Protein AF-A0A6S7KGE8-F1 (afdb_monomer)

Solvent-accessible surface area (backbone atoms only — not comparable to full-atom values): 6033 Å² total; per-residue (Å²): 138,82,82,77,79,75,78,77,77,74,70,73,83,69,85,49,73,65,56,47,50,50,50,53,51,55,41,51,50,69,73,65,58,76,65,84,84,52,80,73,77,81,68,83,82,46,76,90,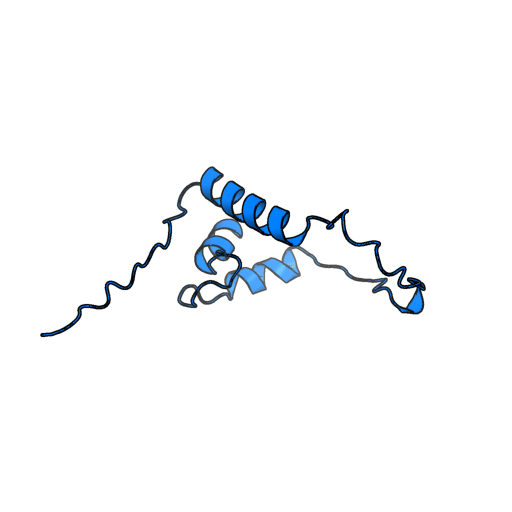78,52,87,87,84,84,84,84,51,68,83,66,46,50,62,55,44,70,65,49,62,55,87,51,81,55,58,97,67,71,64,35,41,49,59,54,34,68,74,68,114

Sequence (89 aa):
MTLKSSDNDNTIAVDDPNSIADLFNTFFASVLHQDQTHPANETTITDENCLTDIELTVDDILPLLHSLNEHKATGLDGISNKILKETAE

Radius of gyration: 18.89 Å; Cα contacts (8 Å, |Δi|>4): 36; chains: 1; bounding box: 30×42×52 Å

pLDDT: mean 76.97, std 18.5, range [32.53, 94.5]

Mean predicted aligned error: 11.83 Å

Foldseek 3Di:
DDDDPPPPPPLVPQDDPVSLVVLVCVLCCVVVPDPPPDDPPCPPDDVVNDDPDDDDDLVNVLVVLCPDDQPDDDDVSSDTSVSSNVVSD

Secondary structure (DSSP, 8-state):
---------------SHHHHHHHHHHHHHHHH---TTSPP------GGGS-------HHHHHHHHHT--TTSPP-TT---HHHHHHTT-

Structure (mmCIF, N/CA/C/O backbone):
data_AF-A0A6S7KGE8-F1
#
_entry.id   AF-A0A6S7KGE8-F1
#
loop_
_atom_site.group_PDB
_atom_site.id
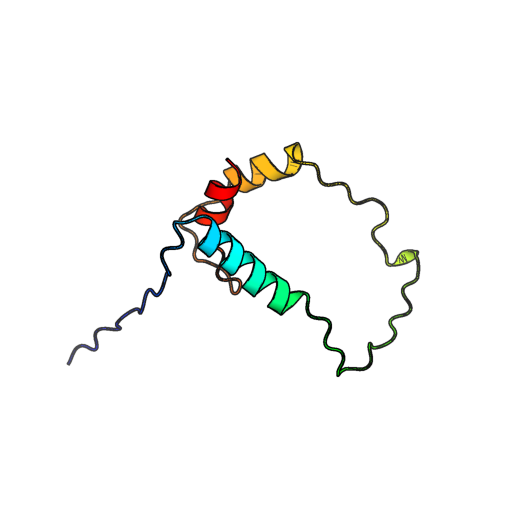_atom_site.type_symbol
_atom_site.label_atom_id
_atom_site.label_alt_id
_atom_site.label_comp_id
_atom_site.label_asym_id
_atom_site.label_entity_id
_atom_site.label_seq_id
_atom_site.pdbx_PDB_ins_code
_atom_site.Cartn_x
_atom_site.Cartn_y
_atom_site.Cartn_z
_atom_site.occupancy
_atom_site.B_iso_or_equiv
_atom_site.auth_seq_id
_atom_site.auth_comp_id
_atom_site.auth_asym_id
_atom_site.auth_atom_id
_atom_site.pdbx_PDB_model_num
ATOM 1 N N . MET A 1 1 ? 15.874 34.889 -22.745 1.00 36.06 1 MET A N 1
ATOM 2 C CA . MET A 1 1 ? 16.692 33.872 -22.055 1.00 36.06 1 MET A CA 1
ATOM 3 C C . MET A 1 1 ? 15.711 33.021 -21.268 1.00 36.06 1 MET A C 1
ATOM 5 O O . MET A 1 1 ? 15.274 33.432 -20.205 1.00 36.06 1 MET A O 1
ATOM 9 N N . THR A 1 2 ? 15.208 31.952 -21.881 1.00 32.53 2 THR A N 1
ATOM 10 C CA . THR A 1 2 ? 14.131 31.140 -21.302 1.00 32.53 2 THR A CA 1
ATOM 11 C C . THR A 1 2 ? 14.777 30.005 -20.527 1.00 32.53 2 THR A C 1
ATOM 13 O O . THR A 1 2 ? 15.409 29.137 -21.125 1.00 32.53 2 THR A O 1
ATOM 16 N N . LEU A 1 3 ? 14.672 30.053 -19.200 1.00 38.59 3 LEU A N 1
ATOM 17 C CA . LEU A 1 3 ? 15.063 28.956 -18.324 1.00 38.59 3 LEU A CA 1
ATOM 18 C C . LEU A 1 3 ? 14.088 27.804 -18.582 1.00 38.59 3 LEU A C 1
ATOM 20 O O . LEU A 1 3 ? 12.913 27.894 -18.235 1.00 38.59 3 LEU A O 1
ATOM 24 N N . LYS A 1 4 ? 14.560 26.743 -19.243 1.00 35.31 4 LYS A N 1
ATOM 25 C CA . LYS A 1 4 ? 13.874 25.454 -19.193 1.00 35.31 4 LYS A CA 1
ATOM 26 C C . LYS A 1 4 ? 14.052 24.937 -17.768 1.00 35.31 4 LYS A C 1
ATOM 28 O O . LYS A 1 4 ? 15.166 24.575 -17.398 1.00 35.31 4 LYS A O 1
ATOM 33 N N . SER A 1 5 ? 12.979 24.961 -16.979 1.00 37.97 5 SER A N 1
ATOM 34 C CA . SER A 1 5 ? 12.890 24.126 -15.784 1.00 37.97 5 SER A CA 1
ATOM 35 C C . SER A 1 5 ? 12.973 22.693 -16.289 1.00 37.97 5 SER A C 1
ATOM 37 O O . SER A 1 5 ? 12.092 22.229 -17.011 1.00 37.97 5 SER A O 1
ATOM 39 N N . SER A 1 6 ? 14.118 22.059 -16.060 1.00 37.91 6 SER A N 1
ATOM 40 C CA . SER A 1 6 ? 14.247 20.622 -16.223 1.00 37.91 6 SER A CA 1
ATOM 41 C C . SER A 1 6 ? 13.534 20.050 -15.012 1.00 37.91 6 SER A C 1
ATOM 43 O O . SER A 1 6 ? 14.138 19.924 -13.948 1.00 37.91 6 SER A O 1
ATOM 45 N N . ASP A 1 7 ? 12.228 19.830 -15.150 1.00 37.56 7 ASP A N 1
ATOM 46 C CA . ASP A 1 7 ? 11.465 19.050 -14.190 1.00 37.56 7 ASP A CA 1
ATOM 47 C C . ASP A 1 7 ? 12.097 17.662 -14.218 1.00 37.56 7 ASP A C 1
ATOM 49 O O . ASP A 1 7 ? 11.940 16.886 -15.161 1.00 37.56 7 ASP A O 1
ATOM 53 N N . ASN A 1 8 ? 12.976 17.444 -13.245 1.00 39.75 8 ASN A N 1
ATOM 54 C CA . ASN A 1 8 ? 13.692 16.207 -13.039 1.00 39.75 8 ASN A CA 1
ATOM 55 C C . ASN A 1 8 ? 12.664 15.225 -12.481 1.00 39.75 8 ASN A C 1
ATOM 57 O O . ASN A 1 8 ? 12.573 15.017 -11.272 1.00 39.75 8 ASN A O 1
ATOM 61 N N . ASP A 1 9 ? 11.834 14.709 -13.383 1.00 42.53 9 ASP A N 1
ATOM 62 C CA . ASP A 1 9 ? 10.933 13.591 -13.166 1.00 42.53 9 ASP A CA 1
ATOM 63 C C . ASP A 1 9 ? 11.795 12.347 -12.955 1.00 42.53 9 ASP A 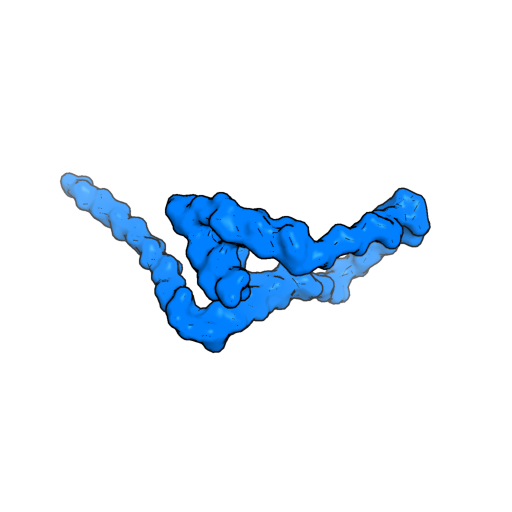C 1
ATOM 65 O O . ASP A 1 9 ? 12.021 11.532 -13.843 1.00 42.53 9 ASP A O 1
ATOM 69 N N . ASN A 1 10 ? 12.381 12.260 -11.765 1.00 40.47 10 ASN A N 1
ATOM 70 C CA . ASN A 1 10 ? 13.074 11.077 -11.297 1.00 40.47 10 ASN A CA 1
ATOM 71 C C . ASN A 1 10 ? 12.036 10.126 -10.688 1.00 40.47 10 ASN A C 1
ATOM 73 O O . ASN A 1 10 ? 12.213 9.644 -9.569 1.00 40.47 10 ASN A O 1
ATOM 77 N N . THR A 1 11 ? 10.929 9.882 -11.403 1.00 51.59 11 THR A N 1
ATOM 78 C CA . THR A 1 11 ? 10.177 8.646 -11.211 1.00 51.59 11 THR A CA 1
ATOM 79 C C . THR A 1 11 ? 11.128 7.539 -11.631 1.00 51.59 11 THR A C 1
ATOM 81 O O . THR A 1 11 ? 11.306 7.248 -12.811 1.00 51.59 11 THR A O 1
ATOM 84 N N . ILE A 1 12 ? 11.819 6.957 -10.653 1.00 54.47 12 ILE A N 1
ATOM 85 C CA . ILE A 1 12 ? 12.466 5.667 -10.851 1.00 54.47 12 ILE A CA 1
ATOM 86 C C . ILE A 1 12 ? 11.336 4.760 -11.334 1.00 54.47 12 ILE A C 1
ATOM 88 O O . ILE A 1 12 ? 10.348 4.577 -10.623 1.00 54.47 12 ILE A O 1
ATOM 92 N N . ALA A 1 13 ? 11.415 4.307 -12.583 1.00 59.53 13 ALA A N 1
ATOM 93 C CA . ALA A 1 13 ? 10.488 3.322 -13.103 1.00 59.53 13 ALA A CA 1
ATOM 94 C C . ALA A 1 13 ? 10.747 2.044 -12.306 1.00 59.53 13 ALA A C 1
ATOM 96 O O . ALA A 1 13 ? 11.705 1.326 -12.562 1.00 59.53 13 ALA A O 1
ATOM 97 N N . VAL A 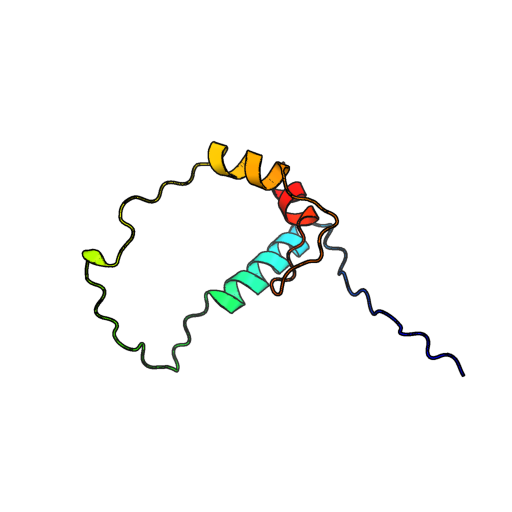1 14 ? 9.964 1.852 -11.251 1.00 69.12 14 VAL A N 1
ATOM 98 C CA . VAL A 1 14 ? 9.972 0.638 -10.449 1.00 69.12 14 VAL A CA 1
ATOM 99 C C . VAL A 1 14 ? 9.058 -0.335 -11.182 1.00 69.12 14 VAL A C 1
ATOM 101 O O . VAL A 1 14 ? 7.841 -0.174 -11.141 1.00 69.12 14 VAL A O 1
ATOM 104 N N . ASP A 1 15 ? 9.642 -1.265 -11.932 1.00 77.69 15 ASP A N 1
ATOM 105 C CA . ASP A 1 15 ? 8.917 -2.190 -12.812 1.00 77.69 15 ASP A CA 1
ATOM 106 C C . ASP A 1 15 ? 9.242 -3.672 -12.558 1.00 77.69 15 ASP A C 1
ATOM 108 O O . ASP A 1 15 ? 8.630 -4.546 -13.174 1.00 77.69 15 ASP A O 1
ATOM 112 N N . ASP A 1 16 ? 10.148 -3.973 -11.621 1.00 87.50 16 ASP A N 1
ATOM 113 C CA . ASP A 1 16 ? 10.462 -5.337 -11.201 1.00 87.50 16 ASP A CA 1
ATOM 114 C C . ASP A 1 16 ? 10.125 -5.605 -9.719 1.00 87.50 16 ASP A C 1
ATOM 116 O O . ASP A 1 16 ? 10.235 -4.706 -8.877 1.00 87.50 16 ASP A O 1
ATOM 120 N N . PRO A 1 17 ? 9.755 -6.853 -9.361 1.00 88.44 17 PRO A N 1
ATOM 121 C CA . PRO A 1 17 ? 9.338 -7.195 -8.001 1.00 88.44 17 PRO A CA 1
ATOM 122 C C . PRO A 1 17 ? 10.364 -6.889 -6.903 1.00 88.44 17 PRO A C 1
ATOM 124 O O . PRO A 1 17 ? 9.965 -6.576 -5.782 1.00 88.44 17 PRO A O 1
ATOM 127 N N . ASN A 1 18 ? 11.670 -6.973 -7.189 1.00 91.62 18 ASN A N 1
ATOM 128 C CA . ASN A 1 18 ? 12.690 -6.703 -6.174 1.00 91.62 18 ASN A CA 1
ATOM 129 C C . ASN A 1 18 ? 12.787 -5.202 -5.907 1.00 91.62 18 ASN A C 1
ATOM 131 O O . ASN A 1 18 ? 12.794 -4.797 -4.750 1.00 91.62 18 ASN A O 1
ATOM 135 N N . SER A 1 19 ? 12.769 -4.380 -6.958 1.00 90.00 19 SER A N 1
ATOM 136 C CA . SER A 1 19 ? 12.752 -2.922 -6.802 1.00 90.00 19 SER A CA 1
ATOM 137 C C . SER A 1 19 ? 11.489 -2.433 -6.086 1.00 90.00 19 SER A C 1
ATOM 139 O O . SER A 1 19 ? 11.567 -1.508 -5.277 1.00 90.00 19 SER A O 1
ATOM 141 N N . ILE A 1 20 ? 10.332 -3.069 -6.326 1.00 90.81 20 ILE A N 1
ATOM 142 C CA . ILE A 1 20 ? 9.096 -2.789 -5.574 1.00 90.81 20 ILE A CA 1
ATOM 143 C C . ILE A 1 20 ? 9.293 -3.121 -4.091 1.00 90.81 20 ILE A C 1
ATOM 145 O O . ILE A 1 20 ? 9.004 -2.290 -3.229 1.00 90.81 20 ILE A O 1
ATOM 149 N N . ALA A 1 21 ? 9.813 -4.311 -3.780 1.00 91.88 21 ALA A N 1
ATOM 150 C CA . ALA A 1 21 ? 10.069 -4.719 -2.402 1.00 91.88 21 ALA A CA 1
ATOM 151 C C . ALA A 1 21 ? 11.056 -3.773 -1.697 1.00 91.88 21 ALA A C 1
ATOM 153 O O . ALA A 1 21 ? 10.809 -3.359 -0.564 1.00 91.88 21 ALA A O 1
ATOM 154 N N . ASP A 1 22 ? 12.135 -3.379 -2.372 1.00 92.81 22 ASP A N 1
ATOM 155 C CA . ASP A 1 22 ? 13.132 -2.448 -1.844 1.00 92.81 22 ASP A CA 1
ATOM 156 C C . ASP A 1 22 ? 12.540 -1.060 -1.575 1.00 92.81 22 ASP A C 1
ATOM 158 O O . ASP A 1 22 ? 12.859 -0.454 -0.547 1.00 92.81 22 ASP A O 1
ATOM 162 N N . LEU A 1 23 ? 11.636 -0.572 -2.433 1.00 92.12 23 LEU A N 1
ATOM 163 C CA . LEU A 1 23 ? 10.912 0.684 -2.220 1.00 92.12 23 LEU A CA 1
ATOM 164 C C . LEU A 1 23 ? 10.076 0.636 -0.932 1.00 92.12 23 LEU A C 1
ATOM 166 O O . LEU A 1 23 ? 10.226 1.505 -0.068 1.00 92.12 23 LEU A O 1
ATOM 170 N N . PHE A 1 24 ? 9.241 -0.397 -0.770 1.00 92.38 24 PHE A N 1
ATOM 171 C CA . PHE A 1 24 ? 8.428 -0.570 0.438 1.00 92.38 24 PHE A CA 1
ATOM 172 C C . PHE A 1 24 ? 9.295 -0.716 1.689 1.00 92.38 24 PHE A C 1
ATOM 174 O O . PHE A 1 24 ? 9.058 -0.035 2.687 1.00 92.38 24 PHE A O 1
ATOM 181 N N . ASN A 1 25 ? 10.325 -1.562 1.630 1.00 92.25 25 ASN A N 1
ATOM 182 C CA . ASN A 1 25 ? 11.232 -1.794 2.750 1.00 92.25 25 ASN A CA 1
ATOM 183 C C . ASN A 1 25 ? 11.943 -0.506 3.167 1.00 92.25 25 ASN A C 1
ATOM 185 O O . ASN A 1 25 ? 12.000 -0.198 4.356 1.00 92.25 25 ASN A O 1
ATOM 189 N N . THR A 1 26 ? 12.443 0.269 2.203 1.00 90.88 26 THR A N 1
ATOM 190 C CA . THR A 1 26 ? 13.119 1.545 2.466 1.00 90.88 26 THR A CA 1
ATOM 191 C C . THR A 1 26 ? 12.190 2.520 3.180 1.00 90.88 26 THR A C 1
ATOM 193 O O . THR A 1 26 ? 12.569 3.099 4.203 1.00 90.88 26 THR A O 1
ATOM 196 N N . PHE A 1 27 ? 10.962 2.678 2.681 1.00 90.75 27 PHE A N 1
ATOM 197 C CA . PHE A 1 27 ? 10.002 3.594 3.284 1.00 90.75 27 PHE A CA 1
ATOM 198 C C . PHE A 1 27 ? 9.574 3.136 4.683 1.00 90.75 27 PHE A C 1
ATOM 200 O O . PHE A 1 27 ? 9.705 3.900 5.642 1.00 90.75 27 PHE A O 1
ATOM 207 N N . PHE A 1 28 ? 9.114 1.892 4.832 1.00 90.00 28 PHE A N 1
ATOM 208 C CA . PHE A 1 28 ? 8.616 1.402 6.117 1.00 90.00 28 PHE A CA 1
ATOM 209 C C . PHE A 1 28 ? 9.707 1.329 7.172 1.00 90.00 28 PHE A C 1
ATOM 211 O O . PHE A 1 28 ? 9.453 1.693 8.316 1.00 90.00 28 PHE A O 1
ATOM 218 N N . ALA A 1 29 ? 10.933 0.959 6.797 1.00 88.75 29 ALA A N 1
ATOM 219 C CA . ALA A 1 29 ? 12.061 1.079 7.705 1.00 88.75 29 ALA A CA 1
ATOM 220 C C . ALA A 1 29 ? 12.198 2.537 8.172 1.00 88.75 29 ALA A C 1
ATOM 222 O O . ALA A 1 29 ? 12.228 2.787 9.370 1.00 88.75 29 ALA A O 1
ATOM 223 N N . SER A 1 30 ? 12.175 3.522 7.267 1.00 87.06 30 SER A N 1
ATOM 224 C CA . SER A 1 30 ? 12.355 4.935 7.637 1.00 87.06 30 SER A CA 1
ATOM 225 C C . SER A 1 30 ? 11.334 5.470 8.655 1.00 87.06 30 SER A C 1
ATOM 227 O O . SER A 1 30 ? 11.716 6.262 9.513 1.00 87.06 30 SER A O 1
ATOM 229 N N . VAL A 1 31 ? 10.074 5.021 8.602 1.00 84.56 31 VAL A N 1
ATOM 230 C CA . VAL A 1 31 ? 8.997 5.511 9.487 1.00 84.56 31 VAL A CA 1
ATOM 231 C C . VAL A 1 31 ? 8.742 4.630 10.710 1.00 84.56 31 VAL A C 1
ATOM 2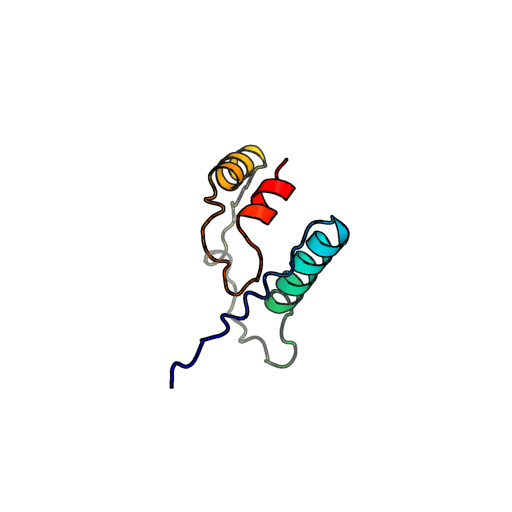33 O O . VAL A 1 31 ? 8.207 5.118 11.702 1.00 84.56 31 VAL A O 1
ATOM 236 N N . LEU A 1 32 ? 9.114 3.347 10.661 1.00 81.44 32 LEU A N 1
ATOM 237 C CA . LEU A 1 32 ? 8.939 2.405 11.773 1.00 81.44 32 LEU A CA 1
ATOM 238 C C . LEU A 1 32 ? 10.190 2.272 12.649 1.00 81.44 32 LEU A C 1
ATOM 240 O O . LEU A 1 32 ? 10.139 1.598 13.679 1.00 81.44 32 LEU A O 1
ATOM 244 N N . HIS A 1 33 ? 11.309 2.907 12.287 1.00 70.19 33 HIS A N 1
ATOM 245 C CA . HIS A 1 33 ? 12.455 2.990 13.185 1.00 70.19 33 HIS A CA 1
ATOM 246 C C . HIS A 1 33 ? 12.083 3.793 14.433 1.00 70.19 33 HIS A C 1
ATOM 248 O O . HIS A 1 33 ? 11.914 5.010 14.408 1.00 70.19 33 HIS A O 1
ATOM 254 N N . GLN A 1 34 ? 11.990 3.083 15.552 1.00 58.81 34 GLN A N 1
ATOM 255 C CA . GLN A 1 34 ? 11.880 3.682 16.868 1.00 58.81 34 GLN A CA 1
ATOM 256 C C . GLN A 1 34 ? 13.204 4.394 17.170 1.00 58.81 34 GLN A C 1
ATOM 258 O O . GLN A 1 34 ? 14.242 3.742 17.304 1.00 58.81 34 GLN A O 1
ATOM 263 N N . ASP A 1 35 ? 13.185 5.725 17.232 1.00 59.75 35 ASP A N 1
ATOM 264 C CA . ASP A 1 35 ? 14.363 6.501 17.601 1.00 59.75 35 ASP A CA 1
ATOM 265 C C . ASP A 1 35 ? 14.734 6.190 19.060 1.00 59.75 35 ASP A C 1
ATOM 267 O O . ASP A 1 35 ? 14.122 6.684 20.003 1.00 59.75 35 ASP A O 1
ATOM 271 N N . GLN A 1 36 ? 15.732 5.325 19.242 1.00 58.78 36 GLN A N 1
ATOM 272 C CA . GLN A 1 36 ? 16.248 4.908 20.550 1.00 58.78 36 GLN A CA 1
ATOM 273 C C . GLN A 1 36 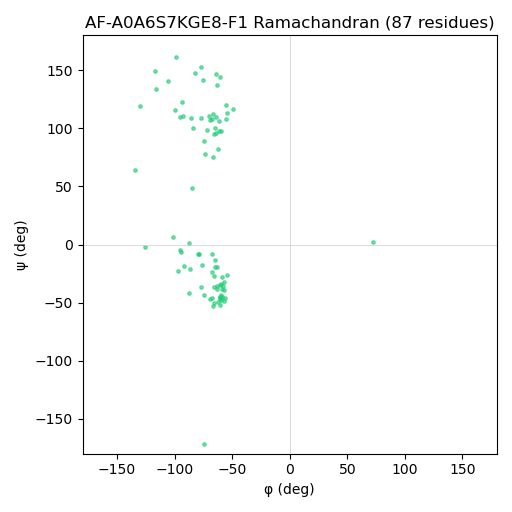? 16.948 6.063 21.294 1.00 58.78 36 GLN A C 1
ATOM 275 O O . GLN A 1 36 ? 17.352 5.894 22.444 1.00 58.78 36 GLN A O 1
ATOM 280 N N . THR A 1 37 ? 17.154 7.215 20.643 1.00 60.03 37 THR A N 1
ATOM 281 C CA . THR A 1 37 ? 17.901 8.347 21.209 1.00 60.03 37 THR A CA 1
ATOM 282 C C . THR A 1 37 ? 17.024 9.353 21.947 1.00 60.03 37 THR A C 1
ATOM 284 O O . THR A 1 37 ? 17.528 10.089 22.800 1.00 60.03 37 THR A O 1
ATOM 287 N N . HIS A 1 38 ? 15.713 9.344 21.701 1.00 57.16 38 HIS A N 1
ATOM 288 C CA . HIS A 1 38 ? 14.758 10.083 22.511 1.00 57.16 38 HIS A CA 1
ATOM 289 C C . HIS A 1 38 ? 14.212 9.157 23.601 1.00 57.16 38 HIS A C 1
ATOM 291 O O . HIS A 1 38 ? 13.654 8.110 23.267 1.00 57.16 38 HIS A O 1
ATOM 297 N N . PRO A 1 39 ? 14.337 9.504 24.902 1.00 59.12 39 PRO A N 1
ATOM 298 C CA . PRO A 1 39 ? 13.577 8.794 25.917 1.00 59.12 39 PRO A CA 1
ATOM 299 C C . PRO A 1 39 ? 12.120 8.898 25.489 1.00 59.12 39 PRO A C 1
ATOM 301 O O . PRO A 1 39 ? 11.616 10.007 25.289 1.00 59.12 39 PRO A O 1
ATOM 304 N N . ALA A 1 40 ? 11.480 7.750 25.260 1.00 60.72 40 ALA A N 1
ATOM 305 C CA . ALA A 1 40 ? 10.053 7.715 25.023 1.00 60.72 40 ALA A CA 1
ATOM 306 C C . ALA A 1 40 ? 9.437 8.541 26.150 1.00 60.72 40 ALA A C 1
ATOM 308 O O . ALA A 1 40 ? 9.634 8.218 27.321 1.00 60.72 40 ALA A O 1
ATOM 309 N N . ASN A 1 41 ? 8.774 9.653 25.819 1.00 57.84 41 ASN A N 1
ATOM 310 C CA . ASN A 1 41 ? 7.876 10.264 26.782 1.00 57.84 41 ASN A CA 1
ATOM 311 C C . ASN A 1 41 ? 6.932 9.128 27.147 1.00 57.84 41 ASN A C 1
ATOM 313 O O . ASN A 1 41 ? 6.182 8.684 26.274 1.00 57.84 41 ASN A O 1
ATOM 317 N N . GLU A 1 42 ? 7.077 8.593 28.360 1.00 59.91 42 GLU A N 1
ATOM 318 C CA . GLU A 1 42 ? 6.267 7.504 28.886 1.00 59.91 42 GLU A CA 1
ATOM 319 C C . GLU A 1 42 ? 4.836 8.025 28.935 1.00 59.91 42 GLU A C 1
ATOM 321 O O . GLU A 1 42 ? 4.353 8.567 29.925 1.00 59.91 42 GLU A O 1
ATOM 326 N N . THR A 1 43 ? 4.172 7.958 27.790 1.00 60.91 43 THR A N 1
ATOM 327 C CA . THR A 1 43 ? 2.748 8.156 27.700 1.00 60.91 43 THR A CA 1
ATOM 328 C C . THR A 1 43 ? 2.214 6.915 28.366 1.00 60.91 43 THR A C 1
ATOM 330 O O . THR A 1 43 ? 2.422 5.814 27.861 1.00 60.91 43 THR A O 1
ATOM 333 N N . THR A 1 44 ? 1.625 7.071 29.546 1.00 67.06 44 THR A N 1
ATOM 334 C CA . THR A 1 44 ? 0.949 5.972 30.220 1.00 67.06 44 THR A CA 1
ATOM 335 C C . THR A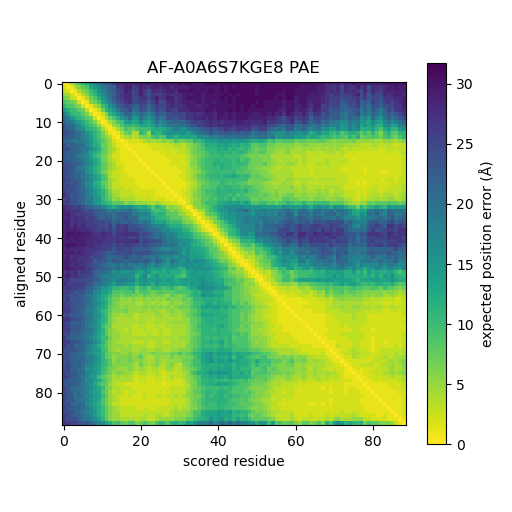 1 44 ? -0.159 5.499 29.288 1.00 67.06 44 THR A C 1
ATOM 337 O O . THR A 1 44 ? -1.215 6.124 29.195 1.00 67.06 44 THR A O 1
ATOM 340 N N . ILE A 1 45 ? 0.111 4.440 28.528 1.00 65.69 45 ILE A N 1
ATOM 341 C CA . ILE A 1 45 ? -0.880 3.800 27.676 1.00 65.69 45 ILE A CA 1
ATOM 342 C C . ILE A 1 45 ? -1.818 3.072 28.634 1.00 65.69 45 ILE A C 1
ATOM 344 O O . ILE A 1 45 ? -1.482 2.022 29.175 1.00 65.69 45 ILE A O 1
ATOM 348 N N . THR A 1 46 ? -2.951 3.694 28.937 1.00 68.44 46 THR A N 1
ATOM 349 C CA . THR A 1 46 ? -4.081 3.022 29.574 1.00 68.44 46 THR A CA 1
ATOM 350 C C . THR A 1 46 ? -4.882 2.309 28.491 1.00 68.44 46 THR A C 1
ATOM 352 O O . THR A 1 46 ? -4.963 2.809 27.369 1.00 68.44 46 THR A 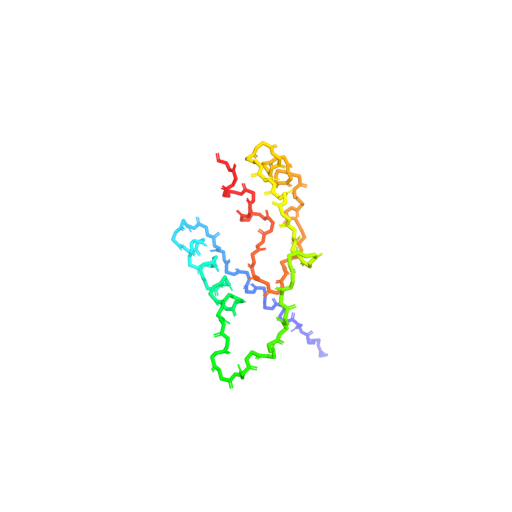O 1
ATOM 355 N N . ASP A 1 47 ? -5.503 1.173 28.818 1.00 65.50 47 ASP A N 1
ATOM 356 C CA . ASP A 1 47 ? -6.321 0.402 27.865 1.00 65.50 47 ASP A CA 1
ATOM 357 C C . ASP A 1 47 ? -7.428 1.256 27.208 1.00 65.50 47 ASP A C 1
ATOM 359 O O . ASP A 1 47 ? -7.813 1.010 26.070 1.00 65.50 47 ASP A O 1
ATOM 363 N N . GLU A 1 48 ? -7.883 2.322 27.882 1.00 70.62 48 GLU A N 1
ATOM 364 C CA . GLU A 1 48 ? -8.846 3.310 27.363 1.00 70.62 48 GLU A CA 1
ATOM 365 C C . GLU A 1 48 ? -8.344 4.108 26.141 1.00 70.62 48 GLU A C 1
ATOM 367 O O . GLU A 1 48 ? -9.148 4.681 25.410 1.00 70.62 48 GLU A O 1
ATOM 372 N N . ASN A 1 49 ? -7.028 4.155 25.912 1.00 71.19 49 ASN A N 1
ATOM 373 C CA . ASN A 1 49 ? -6.394 4.886 24.810 1.00 71.19 49 ASN A CA 1
ATOM 374 C C . ASN A 1 49 ? -5.975 3.971 23.648 1.00 71.19 49 ASN A C 1
ATOM 376 O O . ASN A 1 49 ? -5.307 4.425 22.715 1.00 71.19 49 ASN A O 1
ATOM 380 N N . CYS A 1 50 ? -6.344 2.690 23.694 1.00 74.88 50 CYS A N 1
ATOM 381 C CA . CYS A 1 50 ? -6.040 1.721 22.652 1.00 74.88 50 CYS A CA 1
ATOM 382 C C . CYS A 1 50 ? -7.284 1.388 21.830 1.00 74.88 50 CYS A C 1
ATOM 384 O O . CYS A 1 50 ? -8.383 1.219 22.350 1.00 74.88 50 CYS A O 1
ATOM 386 N N . LEU A 1 51 ? -7.095 1.243 20.521 1.00 79.81 51 LEU A N 1
ATOM 387 C CA . LEU A 1 51 ? -8.101 0.640 19.657 1.00 79.81 51 LEU A CA 1
ATOM 388 C C . LEU A 1 51 ? -8.029 -0.879 19.864 1.00 79.81 51 LEU A C 1
ATOM 390 O O . LEU A 1 51 ? -7.038 -1.500 19.488 1.00 79.81 51 LEU A O 1
ATOM 394 N N . THR A 1 52 ? -9.038 -1.458 20.517 1.00 77.69 52 THR A N 1
ATOM 395 C CA . THR A 1 52 ? -9.052 -2.880 20.910 1.00 77.69 52 THR A CA 1
ATOM 396 C C . THR A 1 52 ? -9.573 -3.818 19.827 1.00 77.69 52 THR A C 1
ATOM 398 O O . THR A 1 52 ? -9.240 -4.996 19.844 1.00 77.69 52 THR A O 1
ATOM 401 N N . ASP A 1 53 ? -10.341 -3.297 18.867 1.00 79.19 53 ASP A N 1
ATOM 402 C CA . ASP A 1 53 ? -11.096 -4.098 17.897 1.00 79.19 53 ASP A CA 1
ATOM 403 C C . ASP A 1 53 ? -10.922 -3.547 16.474 1.00 79.19 53 ASP A C 1
ATOM 405 O O . ASP A 1 53 ? -11.863 -3.049 15.854 1.00 79.19 53 ASP A O 1
ATOM 409 N N . ILE A 1 54 ? -9.689 -3.584 15.960 1.00 83.00 54 ILE A N 1
ATOM 410 C CA . ILE A 1 54 ? -9.420 -3.305 14.544 1.00 83.00 54 ILE A CA 1
ATOM 411 C C . ILE A 1 54 ? -9.268 -4.633 13.818 1.00 83.00 54 ILE A C 1
ATOM 413 O O . ILE A 1 54 ? -8.308 -5.369 14.041 1.00 83.00 54 ILE A O 1
ATOM 417 N N . GLU A 1 55 ? -10.186 -4.894 12.898 1.00 87.44 55 GLU A N 1
ATOM 418 C CA . GLU A 1 55 ? -10.057 -5.949 11.903 1.00 87.44 55 GLU A CA 1
ATOM 419 C C . GLU A 1 55 ? -10.003 -5.303 10.517 1.00 87.44 55 GLU A C 1
ATOM 421 O O . GLU A 1 55 ? -10.767 -4.387 10.215 1.00 87.44 55 GLU A O 1
ATOM 426 N N . LEU A 1 56 ? -9.061 -5.755 9.692 1.00 86.00 56 LEU A N 1
ATOM 427 C CA . LEU A 1 56 ? -8.957 -5.389 8.283 1.00 86.00 56 LEU A CA 1
ATOM 428 C C . LEU A 1 56 ? -8.813 -6.683 7.497 1.00 86.00 56 LEU A C 1
ATOM 430 O O . LEU A 1 56 ? -7.853 -7.429 7.704 1.00 86.00 56 LEU A O 1
ATOM 434 N N . THR A 1 57 ? -9.760 -6.955 6.606 1.00 93.19 57 THR A N 1
ATOM 435 C CA . THR A 1 57 ? -9.707 -8.141 5.754 1.00 93.19 57 THR A CA 1
ATOM 436 C C . THR A 1 57 ? -9.178 -7.797 4.368 1.00 93.19 57 THR A C 1
ATOM 438 O O . THR A 1 57 ? -9.187 -6.646 3.931 1.00 93.19 57 THR A O 1
ATOM 441 N N . VAL A 1 58 ? -8.723 -8.816 3.641 1.00 91.88 58 VAL A N 1
ATOM 442 C CA . VAL A 1 58 ? -8.327 -8.660 2.234 1.00 91.88 58 VAL A CA 1
ATOM 443 C C . VAL A 1 58 ? -9.501 -8.137 1.397 1.00 91.88 58 VAL A C 1
ATOM 445 O O . VAL A 1 58 ? -9.304 -7.263 0.553 1.00 91.88 58 VAL A O 1
ATOM 448 N N . ASP A 1 59 ? -10.719 -8.601 1.687 1.00 93.81 59 ASP A N 1
ATOM 449 C CA . ASP A 1 59 ? -11.943 -8.189 0.995 1.00 93.81 59 ASP A CA 1
ATOM 450 C C . ASP A 1 59 ? -12.288 -6.709 1.233 1.00 93.81 59 ASP A C 1
ATOM 452 O O . ASP A 1 59 ? -12.877 -6.073 0.359 1.00 93.81 59 ASP A O 1
ATOM 456 N N . ASP A 1 60 ? -11.874 -6.134 2.368 1.00 91.81 60 ASP A N 1
ATOM 457 C CA . ASP A 1 60 ? -12.027 -4.700 2.644 1.00 91.81 60 ASP A CA 1
ATOM 458 C C . ASP A 1 60 ? -10.991 -3.858 1.884 1.00 91.81 60 ASP A C 1
ATOM 460 O O . ASP A 1 60 ? -11.283 -2.750 1.431 1.00 91.81 60 ASP A O 1
ATOM 464 N N . ILE A 1 61 ? -9.767 -4.375 1.741 1.00 92.44 61 ILE A N 1
ATOM 465 C CA . ILE A 1 61 ? -8.617 -3.619 1.229 1.00 92.44 61 ILE A CA 1
ATOM 466 C C . ILE A 1 61 ? -8.507 -3.673 -0.299 1.00 92.44 61 ILE A C 1
ATOM 468 O O . ILE A 1 61 ? -8.237 -2.641 -0.921 1.00 92.44 61 ILE A O 1
ATOM 472 N N . LEU A 1 62 ? -8.737 -4.830 -0.928 1.00 94.50 62 LEU A N 1
ATOM 473 C CA . LEU A 1 62 ? -8.595 -4.982 -2.383 1.00 94.50 62 LEU A CA 1
ATOM 474 C C . LEU A 1 62 ? -9.460 -3.991 -3.185 1.00 94.50 62 LEU A C 1
ATOM 476 O O . LEU A 1 62 ? -8.923 -3.333 -4.082 1.00 94.50 62 LEU A O 1
ATOM 480 N N . PRO A 1 63 ? -10.755 -3.776 -2.864 1.00 94.19 63 PRO A N 1
ATOM 481 C CA . PRO A 1 63 ? -11.569 -2.790 -3.573 1.00 94.19 63 PRO A CA 1
ATOM 482 C C . PRO A 1 63 ? -11.020 -1.364 -3.451 1.00 94.19 63 PRO A C 1
ATOM 484 O O . PRO A 1 63 ? -11.104 -0.584 -4.403 1.00 94.19 63 PRO A O 1
ATOM 487 N N . LEU A 1 64 ? -10.435 -1.021 -2.298 1.00 93.81 64 LEU A N 1
ATOM 488 C CA . LEU A 1 64 ? -9.839 0.293 -2.065 1.00 93.81 64 LEU A CA 1
ATOM 489 C C . LEU A 1 64 ? -8.596 0.486 -2.933 1.00 93.81 64 LEU A C 1
ATOM 491 O O . LEU A 1 64 ? -8.499 1.510 -3.612 1.00 93.81 64 LEU A O 1
ATOM 495 N N . LEU A 1 65 ? -7.706 -0.510 -2.983 1.00 93.81 65 LEU A N 1
ATOM 496 C CA . LEU A 1 65 ? -6.524 -0.492 -3.850 1.00 93.81 65 LEU A CA 1
ATOM 497 C C . LEU A 1 65 ? -6.927 -0.361 -5.324 1.00 93.81 65 LEU A C 1
ATOM 499 O O . LEU A 1 65 ? -6.422 0.505 -6.038 1.00 93.81 65 LEU A O 1
ATOM 503 N N . HIS A 1 66 ? -7.929 -1.119 -5.767 1.00 93.56 66 HIS A N 1
ATOM 504 C CA . HIS A 1 66 ? -8.405 -1.078 -7.153 1.00 93.56 66 HIS A CA 1
ATOM 505 C C . HIS A 1 66 ? -9.087 0.254 -7.514 1.00 93.56 66 HIS A C 1
ATOM 507 O O . HIS A 1 66 ? -9.120 0.640 -8.685 1.00 93.56 66 HIS A O 1
ATOM 513 N N . SER A 1 67 ? -9.600 0.991 -6.526 1.00 94.19 67 SER A N 1
ATOM 514 C CA . SER A 1 67 ? -10.213 2.309 -6.733 1.00 94.19 67 SER A CA 1
ATOM 515 C C . SER A 1 67 ? -9.201 3.457 -6.872 1.00 94.19 67 SER A C 1
ATOM 517 O O . SER A 1 67 ? -9.588 4.579 -7.216 1.00 94.19 67 SER A O 1
ATOM 519 N N . LEU A 1 68 ? -7.908 3.206 -6.628 1.00 93.44 68 LEU A N 1
ATOM 520 C CA . LEU A 1 68 ? -6.876 4.239 -6.677 1.00 93.44 68 LEU A CA 1
ATOM 521 C C . LEU A 1 68 ? -6.731 4.842 -8.083 1.00 93.44 68 LEU A C 1
ATOM 523 O O . LEU A 1 68 ? -6.702 4.149 -9.105 1.00 93.44 68 LEU A O 1
ATOM 527 N N . ASN A 1 69 ? -6.600 6.171 -8.121 1.00 93.62 69 ASN A N 1
ATOM 528 C CA . ASN A 1 69 ? -6.307 6.917 -9.342 1.00 93.62 69 ASN A CA 1
ATOM 529 C C . ASN A 1 69 ? -4.791 6.963 -9.574 1.00 93.62 69 ASN A C 1
ATOM 531 O O . ASN A 1 69 ? -4.076 7.680 -8.872 1.00 93.62 69 ASN A O 1
ATOM 535 N N . GLU A 1 70 ? -4.328 6.238 -10.586 1.00 91.94 70 GLU A N 1
ATOM 536 C CA . GLU A 1 70 ? -2.915 6.066 -10.949 1.00 91.94 70 GLU A CA 1
ATOM 537 C C . GLU A 1 70 ? -2.229 7.358 -11.411 1.00 91.94 70 GLU A C 1
ATOM 539 O O . GLU A 1 70 ? -1.009 7.455 -11.370 1.00 91.94 70 GLU A O 1
ATOM 544 N N . HIS A 1 71 ? -2.996 8.375 -11.811 1.00 89.56 71 HIS A N 1
ATOM 545 C CA . HIS A 1 71 ? -2.456 9.654 -12.284 1.00 89.56 71 HIS A CA 1
ATOM 546 C C . HIS A 1 71 ? -2.197 10.664 -11.164 1.00 89.56 71 HIS A C 1
ATOM 548 O O . HIS A 1 71 ? -1.814 11.804 -11.432 1.00 89.56 71 HIS A O 1
ATOM 554 N N . LYS A 1 72 ? -2.455 10.295 -9.905 1.00 89.19 72 LYS A N 1
ATOM 555 C CA . LYS A 1 72 ? -2.108 11.156 -8.776 1.00 89.19 72 LYS A CA 1
ATOM 556 C C . LYS A 1 72 ? -0.609 11.104 -8.513 1.00 89.19 72 LYS A C 1
ATOM 558 O O . LYS A 1 72 ? 0.005 10.045 -8.582 1.00 89.19 72 LYS A O 1
ATOM 563 N N . ALA A 1 73 ? -0.059 12.266 -8.172 1.00 87.62 73 ALA A N 1
ATOM 564 C CA . ALA A 1 73 ? 1.319 12.376 -7.733 1.00 87.62 73 ALA A CA 1
ATOM 565 C C . ALA A 1 73 ? 1.545 11.552 -6.461 1.00 87.62 73 ALA A C 1
ATOM 567 O O . ALA A 1 73 ? 0.680 11.475 -5.585 1.00 87.62 73 ALA A O 1
ATOM 568 N N . THR A 1 74 ? 2.729 10.968 -6.394 1.00 89.94 74 THR A N 1
ATOM 569 C CA . THR A 1 74 ? 3.222 10.199 -5.261 1.00 89.94 74 THR A CA 1
ATOM 570 C C . THR A 1 74 ? 3.369 11.066 -4.008 1.00 89.94 74 THR A C 1
ATOM 572 O O . THR A 1 74 ? 3.673 12.259 -4.100 1.00 89.94 74 THR A O 1
ATOM 575 N N . GLY A 1 75 ? 3.142 10.468 -2.835 1.00 86.56 75 GLY A N 1
ATOM 576 C CA . GLY A 1 75 ? 3.345 11.121 -1.546 1.00 86.56 75 GLY A CA 1
ATOM 577 C C . GLY A 1 75 ? 4.824 11.268 -1.177 1.00 86.56 75 GLY A C 1
ATOM 578 O O . GLY A 1 75 ? 5.726 10.981 -1.962 1.00 86.56 75 GLY A O 1
ATOM 579 N N . LEU A 1 76 ? 5.082 11.694 0.063 1.00 86.56 76 LEU A N 1
ATOM 580 C CA . LEU A 1 76 ? 6.442 11.738 0.626 1.00 86.56 76 LEU A CA 1
ATOM 581 C C . LEU A 1 76 ? 7.069 10.340 0.778 1.00 86.56 76 LEU A C 1
ATOM 583 O O . LEU A 1 76 ? 8.270 10.232 1.001 1.00 86.56 76 LEU A O 1
ATOM 587 N N . ASP A 1 77 ? 6.251 9.295 0.666 1.00 87.06 77 ASP A N 1
ATOM 588 C CA . ASP A 1 77 ? 6.639 7.888 0.726 1.00 87.06 77 ASP A CA 1
ATOM 589 C C . ASP A 1 77 ? 7.308 7.366 -0.551 1.00 87.06 77 ASP A C 1
ATOM 591 O O . ASP A 1 77 ? 7.963 6.328 -0.518 1.00 87.06 77 ASP A O 1
ATOM 595 N N . GLY A 1 78 ? 7.171 8.066 -1.680 1.00 89.50 78 GLY A N 1
ATOM 596 C CA . GLY A 1 78 ? 7.691 7.581 -2.956 1.00 89.50 78 GLY A CA 1
ATOM 597 C C . GLY A 1 78 ? 6.900 6.406 -3.556 1.00 89.50 78 GLY A C 1
ATOM 598 O O . GLY A 1 78 ? 7.249 5.951 -4.646 1.00 89.50 78 GLY A O 1
ATOM 599 N N . ILE A 1 79 ? 5.805 5.957 -2.929 1.00 91.75 79 ILE A N 1
ATOM 600 C CA . ILE A 1 79 ? 4.999 4.817 -3.383 1.00 91.75 79 ILE A CA 1
ATOM 601 C C . ILE A 1 79 ? 3.815 5.320 -4.218 1.00 91.75 79 ILE A C 1
ATOM 603 O O . ILE A 1 79 ? 2.877 5.939 -3.719 1.00 91.75 79 ILE A O 1
ATOM 607 N N . SER A 1 80 ? 3.854 5.074 -5.529 1.00 93.00 80 SER A N 1
ATOM 608 C CA . SER A 1 80 ? 2.799 5.543 -6.434 1.00 93.00 80 SER A CA 1
ATOM 609 C C . SER A 1 80 ? 1.528 4.686 -6.359 1.00 93.00 80 SER A C 1
ATOM 611 O O . SER A 1 80 ? 1.582 3.476 -6.137 1.00 93.00 80 SER A O 1
ATOM 613 N N . ASN A 1 81 ? 0.377 5.295 -6.664 1.00 92.81 81 ASN A N 1
ATOM 614 C CA . ASN A 1 81 ? -0.901 4.577 -6.784 1.00 92.81 81 ASN A CA 1
ATOM 615 C C . ASN A 1 81 ? -0.869 3.466 -7.841 1.00 92.81 81 ASN A C 1
ATOM 617 O O . ASN A 1 81 ? -1.614 2.498 -7.726 1.00 92.81 81 ASN A O 1
ATOM 621 N N . LYS A 1 82 ? -0.023 3.614 -8.864 1.00 91.19 82 LYS A N 1
ATOM 622 C CA . LYS A 1 82 ? 0.184 2.601 -9.895 1.00 91.19 82 LYS A CA 1
ATOM 623 C C . LYS A 1 82 ? 0.821 1.338 -9.311 1.00 91.19 82 LYS A C 1
ATOM 625 O O . LYS A 1 82 ? 0.259 0.263 -9.469 1.00 91.19 82 LYS A O 1
ATOM 630 N N . ILE A 1 83 ? 1.915 1.493 -8.561 1.00 92.00 83 ILE A N 1
ATOM 631 C CA . ILE A 1 83 ? 2.608 0.376 -7.896 1.00 92.00 83 ILE A CA 1
ATOM 632 C C . ILE A 1 83 ? 1.666 -0.327 -6.912 1.00 92.00 83 ILE A C 1
ATOM 634 O O . ILE A 1 83 ? 1.573 -1.548 -6.925 1.00 92.00 83 ILE A O 1
ATOM 638 N N . LEU A 1 84 ? 0.915 0.436 -6.106 1.00 92.12 84 LEU A N 1
ATOM 639 C CA . LEU A 1 84 ? -0.048 -0.131 -5.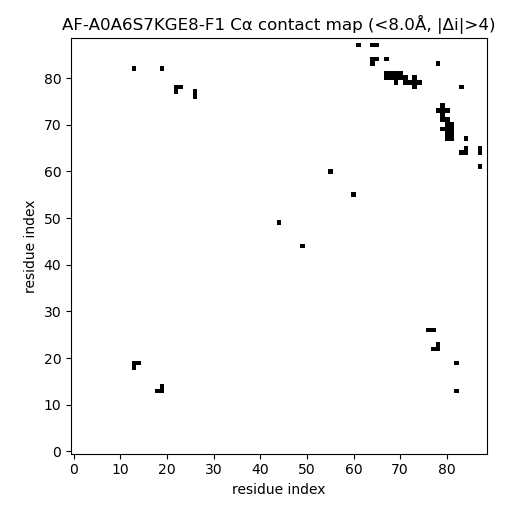151 1.00 92.12 84 LEU A CA 1
ATOM 640 C C . LEU A 1 84 ? -1.095 -1.022 -5.829 1.00 92.12 84 LEU A C 1
ATOM 642 O O . LEU A 1 84 ? -1.458 -2.064 -5.288 1.00 92.12 84 LEU A O 1
ATOM 646 N N . LYS A 1 85 ? -1.567 -0.617 -7.011 1.00 91.94 85 LYS A N 1
ATOM 647 C CA . LYS A 1 85 ? -2.511 -1.398 -7.812 1.00 91.94 85 LYS A CA 1
ATOM 648 C C . LYS A 1 85 ? -1.885 -2.659 -8.387 1.00 91.94 85 LYS A C 1
ATOM 650 O O . LYS A 1 85 ? -2.478 -3.719 -8.265 1.00 91.94 85 LYS A O 1
ATOM 655 N N . GLU A 1 86 ? -0.698 -2.544 -8.978 1.00 88.94 86 GLU A N 1
ATOM 656 C CA . GLU A 1 86 ? 0.023 -3.680 -9.569 1.00 88.94 86 GLU A CA 1
ATOM 657 C C . GLU A 1 86 ? 0.329 -4.764 -8.527 1.00 88.94 86 GLU A C 1
ATOM 659 O O . GLU A 1 86 ? 0.280 -5.948 -8.836 1.00 88.94 86 GLU A O 1
ATOM 664 N N . THR A 1 87 ? 0.590 -4.380 -7.274 1.00 89.06 87 THR A N 1
ATOM 665 C CA . THR A 1 87 ? 0.816 -5.334 -6.175 1.00 89.06 87 THR A CA 1
ATOM 666 C C . THR A 1 87 ? -0.456 -5.947 -5.585 1.00 89.06 87 THR A C 1
ATOM 668 O O . THR A 1 87 ? -0.357 -6.815 -4.721 1.00 89.06 87 THR A O 1
ATOM 671 N N . ALA A 1 88 ? -1.634 -5.463 -5.985 1.00 87.75 88 ALA A N 1
ATOM 672 C CA . ALA A 1 88 ? -2.926 -5.944 -5.502 1.00 87.75 88 ALA A CA 1
ATOM 673 C C . ALA A 1 88 ? -3.549 -7.024 -6.410 1.00 87.75 88 ALA A C 1
ATOM 675 O O . ALA A 1 88 ? -4.588 -7.575 -6.045 1.00 87.75 88 ALA A O 1
ATOM 676 N N . GLU A 1 89 ? -2.938 -7.299 -7.572 1.00 73.94 89 GLU A N 1
ATOM 677 C CA . GLU A 1 89 ? -3.334 -8.368 -8.508 1.00 73.94 89 GLU A CA 1
ATOM 678 C C . GLU A 1 89 ? -2.839 -9.756 -8.073 1.00 73.94 89 GLU A C 1
ATOM 680 O O . GLU A 1 89 ? -3.616 -10.725 -8.256 1.00 73.94 89 GLU A O 1
#

Organism: Paramuricea clavata (NCBI:txid317549)